Protein AF-A0A8X6X7U8-F1 (afdb_monomer_lite)

Structure (mmCIF, N/CA/C/O backbone):
data_AF-A0A8X6X7U8-F1
#
_entry.id   AF-A0A8X6X7U8-F1
#
loop_
_atom_site.group_PDB
_atom_site.id
_atom_site.type_symbol
_atom_site.label_atom_id
_atom_site.label_alt_id
_atom_site.label_comp_id
_atom_site.label_asym_id
_atom_site.label_entity_id
_atom_site.label_seq_id
_atom_site.pdbx_PDB_ins_code
_atom_site.Cartn_x
_atom_site.Cartn_y
_atom_site.Cartn_z
_atom_site.occupancy
_atom_site.B_iso_or_equiv
_atom_site.auth_seq_id
_atom_site.auth_comp_id
_atom_site.auth_asym_id
_atom_site.auth_atom_id
_atom_site.pdbx_PDB_model_num
ATOM 1 N N . CYS A 1 1 ? 15.708 -11.232 -14.882 1.00 85.19 1 CYS A N 1
ATOM 2 C CA . CYS A 1 1 ? 15.510 -10.189 -15.919 1.00 85.19 1 CYS A CA 1
ATOM 3 C C . CYS A 1 1 ? 14.759 -10.652 -17.179 1.00 85.19 1 CYS A C 1
ATOM 5 O O . CYS A 1 1 ? 14.717 -9.901 -18.141 1.00 85.19 1 CYS A O 1
ATOM 7 N N . GLN A 1 2 ? 14.124 -11.834 -17.216 1.00 93.06 2 GLN A N 1
ATOM 8 C CA . GLN A 1 2 ? 13.427 -12.295 -18.431 1.00 93.06 2 GLN A CA 1
ATOM 9 C C . GLN A 1 2 ? 12.280 -11.362 -18.854 1.00 93.06 2 GLN A C 1
ATOM 11 O O . GLN A 1 2 ? 12.130 -11.078 -20.037 1.00 93.06 2 GLN A O 1
ATOM 16 N N . GLN A 1 3 ? 11.504 -10.860 -17.891 1.00 89.62 3 GLN A N 1
ATOM 17 C CA . GLN A 1 3 ? 10.409 -9.919 -18.140 1.00 89.62 3 GLN A CA 1
ATOM 18 C C . GLN A 1 3 ? 10.920 -8.595 -18.721 1.00 89.62 3 GLN A C 1
ATOM 20 O O . GLN A 1 3 ? 10.445 -8.168 -19.766 1.00 89.62 3 GLN A O 1
ATOM 25 N N . VAL A 1 4 ? 11.960 -8.014 -18.117 1.00 91.81 4 VAL A N 1
ATOM 26 C CA . VAL A 1 4 ? 12.642 -6.813 -18.632 1.00 91.81 4 VAL A CA 1
ATOM 27 C C . VAL A 1 4 ? 13.101 -7.016 -20.077 1.00 91.81 4 VAL A C 1
ATOM 29 O O . VAL A 1 4 ? 12.761 -6.224 -20.947 1.00 91.81 4 VAL A O 1
ATOM 32 N N . ASN A 1 5 ? 13.785 -8.128 -20.363 1.00 93.25 5 ASN A N 1
ATOM 33 C CA . ASN A 1 5 ? 14.255 -8.447 -21.717 1.00 93.25 5 ASN A CA 1
ATOM 34 C C . ASN A 1 5 ? 13.112 -8.657 -22.723 1.00 93.25 5 ASN A C 1
ATOM 36 O O . ASN A 1 5 ? 13.333 -8.566 -23.926 1.00 93.25 5 ASN A O 1
ATOM 40 N N . SER A 1 6 ? 11.906 -8.957 -22.238 1.00 93.75 6 SER A N 1
ATOM 41 C CA . SER A 1 6 ? 10.703 -9.122 -23.058 1.00 93.75 6 SER A CA 1
ATOM 42 C C . SER A 1 6 ? 9.961 -7.797 -23.293 1.00 93.75 6 SER A C 1
ATOM 44 O O . SER A 1 6 ? 8.938 -7.802 -23.971 1.00 93.75 6 SER A O 1
ATOM 46 N N . GLY A 1 7 ? 10.456 -6.674 -22.752 1.00 92.50 7 GLY A N 1
ATOM 47 C CA . GLY A 1 7 ? 9.901 -5.335 -22.974 1.00 92.50 7 GLY A CA 1
ATOM 48 C C . GLY A 1 7 ? 8.628 -5.037 -22.180 1.00 92.50 7 GLY A C 1
ATOM 49 O O . GLY A 1 7 ? 7.679 -4.481 -22.730 1.00 92.50 7 GLY A O 1
ATOM 50 N N . VAL A 1 8 ? 8.575 -5.423 -20.901 1.00 94.56 8 VAL A N 1
ATOM 51 C CA . VAL A 1 8 ? 7.433 -5.088 -20.030 1.00 94.56 8 VAL A CA 1
ATOM 52 C C . VAL A 1 8 ? 7.291 -3.580 -19.815 1.00 94.56 8 VAL A C 1
ATOM 54 O O . VAL A 1 8 ? 8.279 -2.867 -19.678 1.00 94.56 8 VAL A O 1
ATOM 57 N N . SER A 1 9 ? 6.046 -3.108 -19.737 1.00 95.19 9 SER A N 1
ATOM 58 C CA . SER A 1 9 ? 5.733 -1.699 -19.450 1.00 95.19 9 SER A CA 1
ATOM 59 C C . SER A 1 9 ? 5.585 -1.391 -17.959 1.00 95.19 9 SER A C 1
ATOM 61 O O . SER A 1 9 ? 5.559 -0.224 -17.592 1.00 95.19 9 SER A O 1
ATOM 63 N N . ALA A 1 10 ? 5.432 -2.417 -17.117 1.00 95.75 10 ALA A N 1
ATOM 64 C CA . ALA A 1 10 ? 5.330 -2.299 -15.665 1.00 95.75 10 ALA A CA 1
ATOM 65 C C . ALA A 1 10 ? 5.59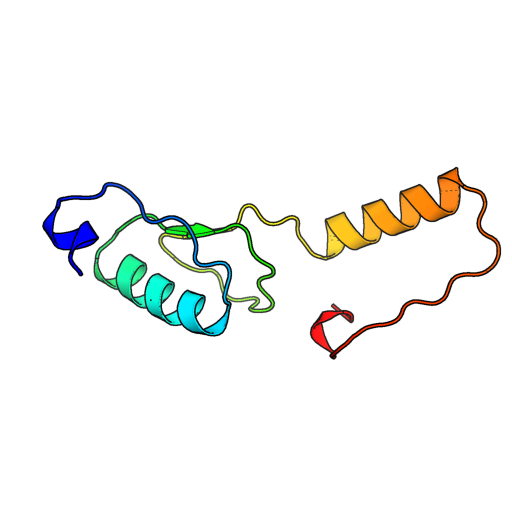3 -3.656 -14.994 1.00 95.75 10 ALA A C 1
ATOM 67 O O . ALA A 1 10 ? 5.444 -4.709 -15.625 1.00 95.75 10 ALA A O 1
ATOM 68 N N . ILE A 1 11 ? 5.931 -3.630 -13.706 1.00 95.38 11 ILE A N 1
ATOM 69 C CA . ILE A 1 11 ? 6.117 -4.808 -12.851 1.00 95.38 11 ILE A CA 1
ATOM 70 C C . ILE A 1 11 ? 5.123 -4.748 -11.685 1.00 95.38 11 ILE A C 1
ATOM 72 O O . ILE A 1 11 ? 4.922 -3.695 -11.090 1.00 95.38 11 ILE A O 1
ATOM 76 N N . PHE A 1 12 ? 4.492 -5.882 -11.363 1.00 94.50 12 PHE A N 1
ATOM 77 C CA . PHE A 1 12 ? 3.498 -5.995 -10.290 1.00 94.50 12 PHE A CA 1
ATOM 78 C C . PHE A 1 12 ? 4.003 -6.878 -9.149 1.00 94.50 12 PHE A C 1
ATOM 80 O O . PHE A 1 12 ? 4.436 -8.011 -9.379 1.00 94.50 12 PHE A O 1
ATOM 87 N N . GLY A 1 13 ? 3.847 -6.400 -7.914 1.00 90.75 13 GLY A N 1
ATOM 88 C CA . GLY A 1 13 ? 4.369 -7.072 -6.725 1.00 90.75 13 GLY A CA 1
ATOM 89 C C . GLY A 1 13 ? 5.905 -7.095 -6.701 1.00 90.75 13 GLY A C 1
ATOM 90 O O . GLY A 1 13 ? 6.534 -6.458 -7.532 1.00 90.75 13 GLY A O 1
ATOM 91 N N . PRO A 1 14 ? 6.539 -7.870 -5.805 1.00 90.88 14 PRO A N 1
ATOM 92 C CA . PRO A 1 14 ? 5.987 -9.013 -5.087 1.00 90.88 14 PRO A CA 1
ATOM 93 C C . PRO A 1 14 ? 5.314 -8.641 -3.761 1.00 90.88 14 PRO A C 1
ATOM 95 O O . PRO A 1 14 ? 5.501 -7.563 -3.203 1.00 90.88 14 PRO A O 1
ATOM 98 N N . GLN A 1 15 ? 4.549 -9.595 -3.228 1.00 84.06 15 GLN A N 1
ATOM 99 C CA . GLN A 1 15 ? 3.937 -9.495 -1.897 1.00 84.06 15 GLN A CA 1
ATOM 100 C C . GLN A 1 15 ? 4.966 -9.629 -0.765 1.00 84.06 15 GLN A C 1
ATOM 102 O O . GLN A 1 15 ? 4.765 -9.089 0.315 1.00 84.06 15 GLN A O 1
ATOM 107 N N . ASN A 1 16 ? 6.076 -10.333 -1.010 1.00 85.81 16 ASN A N 1
ATOM 108 C CA . ASN A 1 16 ? 7.136 -10.511 -0.022 1.00 85.81 16 ASN A CA 1
ATOM 109 C C . ASN A 1 16 ? 7.947 -9.204 0.134 1.00 85.81 16 ASN A C 1
ATOM 111 O O . ASN A 1 16 ? 8.567 -8.791 -0.849 1.00 85.81 16 ASN A O 1
ATOM 115 N N . PRO A 1 17 ? 8.005 -8.590 1.334 1.00 79.19 17 PRO A N 1
ATOM 116 C CA . PRO A 1 17 ? 8.707 -7.323 1.547 1.00 79.19 17 PRO A CA 1
ATOM 117 C C . PRO A 1 17 ? 10.207 -7.379 1.236 1.00 79.19 17 PRO A C 1
ATOM 119 O O . PRO A 1 17 ? 10.739 -6.458 0.625 1.00 79.19 17 PRO A O 1
ATOM 122 N N . LEU A 1 18 ? 10.874 -8.488 1.580 1.00 81.56 18 LEU A N 1
ATOM 123 C CA . LEU A 1 18 ? 12.316 -8.663 1.365 1.00 81.56 18 LEU A CA 1
ATOM 124 C C . LEU A 1 18 ? 12.676 -8.718 -0.120 1.00 81.56 18 LEU A C 1
ATOM 126 O O . LEU A 1 18 ? 13.711 -8.212 -0.536 1.00 81.56 18 LEU A O 1
ATOM 130 N N . LEU A 1 19 ? 11.826 -9.352 -0.927 1.00 86.94 19 LEU A N 1
ATOM 131 C CA . LEU A 1 19 ? 12.005 -9.368 -2.381 1.00 86.94 19 LEU A CA 1
ATOM 132 C C . LEU A 1 19 ? 11.569 -8.043 -3.006 1.00 86.94 19 LEU A C 1
ATOM 134 O O . LEU A 1 19 ? 12.089 -7.643 -4.043 1.00 86.94 19 LEU A O 1
ATOM 138 N N . GLY A 1 20 ? 10.621 -7.377 -2.360 1.00 88.06 20 GLY A N 1
ATOM 139 C CA . GLY A 1 20 ? 10.077 -6.094 -2.745 1.00 88.06 20 GLY A CA 1
ATOM 140 C C . GLY A 1 20 ? 11.114 -5.006 -2.936 1.00 88.06 20 GLY A C 1
ATOM 141 O O . GLY A 1 20 ? 11.141 -4.378 -3.989 1.00 88.06 20 GLY A O 1
ATOM 142 N N . SER A 1 21 ? 12.000 -4.834 -1.956 1.00 87.81 21 SER A N 1
ATOM 143 C CA . SER A 1 21 ? 13.084 -3.850 -2.033 1.00 87.81 21 SER A CA 1
ATOM 144 C C . SER A 1 21 ? 14.036 -4.128 -3.199 1.00 87.81 21 SER A C 1
ATOM 146 O O . SER A 1 21 ? 14.450 -3.208 -3.897 1.00 87.81 21 SER A O 1
ATOM 148 N N . HIS A 1 22 ? 14.325 -5.400 -3.483 1.00 91.06 22 HIS A N 1
ATOM 149 C CA . HIS A 1 22 ? 15.178 -5.767 -4.612 1.00 91.06 22 HIS A CA 1
ATOM 150 C C . HIS A 1 22 ? 14.528 -5.454 -5.967 1.00 91.06 22 HIS A C 1
ATOM 152 O O . HIS A 1 22 ? 15.198 -4.965 -6.877 1.00 91.06 22 HIS A O 1
ATOM 158 N N . ILE A 1 23 ? 13.226 -5.725 -6.107 1.00 92.50 23 ILE A N 1
ATOM 159 C CA . ILE A 1 23 ? 12.473 -5.384 -7.321 1.00 92.50 23 ILE A CA 1
ATOM 160 C C . ILE A 1 23 ? 12.346 -3.868 -7.471 1.00 92.50 23 ILE A C 1
ATOM 162 O O . ILE A 1 23 ? 12.556 -3.367 -8.572 1.00 92.50 23 ILE A O 1
ATOM 166 N N . GLN A 1 24 ? 12.109 -3.147 -6.374 1.00 92.19 24 GLN A N 1
ATOM 167 C CA . GLN A 1 24 ? 12.073 -1.689 -6.356 1.00 92.19 24 GLN A CA 1
ATOM 168 C C . GLN A 1 24 ? 13.367 -1.087 -6.915 1.00 92.19 24 GLN A C 1
ATOM 170 O O . GLN A 1 24 ? 13.315 -0.334 -7.879 1.00 92.19 24 GLN A O 1
ATOM 175 N N . SER A 1 25 ? 14.532 -1.497 -6.402 1.00 92.12 25 SER A N 1
ATOM 176 C CA . SER A 1 25 ? 15.819 -0.978 -6.889 1.00 92.12 25 SER A CA 1
ATOM 177 C C . SER A 1 25 ? 16.065 -1.259 -8.376 1.00 92.12 25 SER A C 1
ATOM 179 O O . SER A 1 25 ? 16.741 -0.487 -9.052 1.00 92.12 25 SER A O 1
ATOM 181 N N . LEU A 1 26 ? 15.546 -2.373 -8.898 1.00 93.69 26 LEU A N 1
ATOM 182 C CA . LEU A 1 26 ? 15.651 -2.704 -10.318 1.00 93.69 26 LEU A CA 1
ATOM 183 C C . LEU A 1 26 ? 14.718 -1.839 -11.175 1.00 93.69 26 LEU A C 1
ATOM 185 O O . LEU A 1 26 ? 15.121 -1.411 -12.253 1.00 93.69 26 LEU A O 1
ATOM 189 N N . CYS A 1 27 ? 13.495 -1.595 -10.707 1.00 94.56 27 CYS A N 1
ATOM 190 C CA . CYS A 1 27 ? 12.531 -0.705 -11.348 1.00 94.56 27 CYS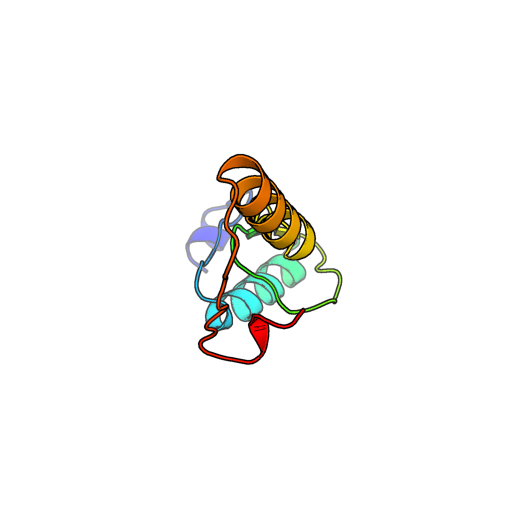 A CA 1
ATOM 191 C C . CYS A 1 27 ? 13.045 0.738 -11.400 1.00 94.56 27 CYS A C 1
ATOM 193 O O . CYS A 1 27 ? 12.996 1.342 -12.469 1.00 94.56 27 CYS A O 1
ATOM 195 N N . ASP A 1 28 ? 13.634 1.224 -10.304 1.00 94.56 28 ASP A N 1
ATOM 196 C CA . ASP A 1 28 ? 14.288 2.536 -10.232 1.00 94.56 28 ASP A CA 1
ATOM 197 C C . ASP A 1 28 ? 15.443 2.651 -11.231 1.00 94.56 28 ASP A C 1
ATOM 199 O O . ASP A 1 28 ? 15.538 3.617 -11.977 1.00 94.56 28 ASP A O 1
ATOM 203 N N . ALA A 1 29 ? 16.316 1.641 -11.299 1.00 94.81 29 ALA A N 1
ATOM 204 C CA . ALA A 1 29 ? 17.478 1.668 -12.189 1.00 94.81 29 ALA A CA 1
ATOM 205 C C . ALA A 1 29 ? 17.131 1.571 -13.687 1.00 94.81 29 ALA A C 1
ATOM 207 O O . ALA A 1 29 ? 17.983 1.855 -14.530 1.00 94.81 29 ALA A O 1
ATOM 208 N N . LEU A 1 30 ? 15.930 1.097 -14.023 1.00 95.31 30 LEU A N 1
ATOM 209 C CA . LEU A 1 30 ? 15.498 0.840 -15.398 1.00 95.31 30 LEU A CA 1
ATOM 210 C C . LEU A 1 30 ? 14.346 1.748 -15.845 1.00 95.31 30 LEU A C 1
ATOM 212 O O . LEU A 1 30 ? 13.841 1.554 -16.951 1.00 95.31 30 LEU A O 1
ATOM 216 N N . ASP A 1 31 ? 13.924 2.692 -15.001 1.00 95.25 31 ASP A N 1
ATOM 217 C CA . ASP A 1 31 ? 12.754 3.548 -15.211 1.00 95.25 31 ASP A CA 1
ATOM 218 C C . ASP A 1 31 ? 11.474 2.744 -15.535 1.00 95.25 31 ASP A C 1
ATOM 220 O O . ASP A 1 31 ? 10.638 3.146 -16.352 1.00 95.25 31 ASP A O 1
ATOM 224 N N . ILE A 1 32 ? 11.316 1.566 -14.916 1.00 96.19 32 ILE A N 1
ATOM 225 C CA . ILE A 1 32 ? 10.155 0.689 -15.118 1.00 96.19 32 ILE A CA 1
ATOM 226 C C . ILE A 1 32 ? 9.149 0.930 -13.989 1.00 96.19 32 ILE A C 1
ATOM 228 O O . ILE A 1 32 ? 9.485 0.697 -12.832 1.00 96.19 32 ILE A O 1
ATOM 232 N N . PRO A 1 33 ? 7.893 1.305 -14.290 1.00 96.81 33 PRO A N 1
ATOM 233 C CA . PRO A 1 33 ? 6.858 1.453 -13.273 1.00 96.81 33 PRO A CA 1
ATOM 234 C C . PRO A 1 33 ? 6.638 0.176 -12.449 1.00 96.81 33 PRO A C 1
ATOM 236 O O . PRO A 1 33 ? 6.396 -0.904 -12.996 1.00 96.81 33 PRO A O 1
ATOM 239 N N . HIS A 1 34 ? 6.648 0.318 -11.130 1.00 95.50 34 HIS A N 1
ATOM 240 C CA . HIS A 1 34 ? 6.408 -0.724 -10.145 1.00 95.50 34 HIS A CA 1
ATOM 241 C C . HIS A 1 34 ? 5.056 -0.498 -9.456 1.00 95.50 34 HIS A C 1
ATOM 243 O O . HIS A 1 34 ? 4.750 0.596 -8.987 1.00 95.50 34 HIS A O 1
ATOM 249 N N . ILE A 1 35 ? 4.206 -1.523 -9.428 1.00 95.12 35 ILE A N 1
ATOM 250 C CA . ILE A 1 35 ? 2.877 -1.460 -8.814 1.00 95.12 35 ILE A CA 1
ATOM 251 C C . ILE A 1 35 ? 2.807 -2.485 -7.691 1.00 95.12 35 ILE A C 1
ATOM 253 O O . ILE A 1 35 ? 2.873 -3.697 -7.914 1.00 95.12 35 ILE A O 1
ATOM 257 N N . GLU A 1 36 ? 2.620 -1.993 -6.476 1.00 92.75 36 GLU A N 1
ATOM 258 C CA . GLU A 1 36 ? 2.663 -2.785 -5.256 1.00 92.75 36 GLU A CA 1
ATOM 259 C C . GLU A 1 36 ? 1.289 -2.830 -4.585 1.00 92.75 36 GLU A C 1
ATOM 261 O O . GLU A 1 36 ? 0.440 -1.959 -4.765 1.00 92.75 36 GLU A O 1
ATOM 266 N N . ALA A 1 37 ? 1.049 -3.888 -3.818 1.00 91.88 37 ALA A N 1
ATOM 267 C CA . ALA A 1 37 ? -0.161 -4.050 -3.021 1.00 91.88 37 ALA A CA 1
ATOM 268 C C . ALA A 1 37 ? 0.181 -4.824 -1.747 1.00 91.88 37 ALA A C 1
ATOM 270 O O . ALA A 1 37 ? -0.401 -5.876 -1.480 1.00 91.88 37 ALA A O 1
ATOM 271 N N . ARG A 1 38 ? 1.184 -4.340 -1.008 1.00 87.75 38 ARG A N 1
ATOM 272 C CA . ARG A 1 38 ? 1.649 -4.937 0.249 1.00 87.75 38 ARG A CA 1
ATOM 273 C C . ARG A 1 38 ? 1.802 -3.887 1.343 1.00 87.75 38 ARG A C 1
ATOM 275 O O . ARG A 1 38 ? 1.972 -2.709 1.039 1.00 87.75 38 ARG A O 1
ATOM 282 N N . LEU A 1 39 ? 1.802 -4.328 2.598 1.00 84.44 39 LEU A N 1
ATOM 283 C CA . LEU A 1 39 ? 2.190 -3.465 3.708 1.00 84.44 39 LEU A CA 1
ATOM 284 C C . LEU A 1 39 ? 3.626 -2.979 3.477 1.00 84.44 39 LEU A C 1
ATOM 286 O O . LEU A 1 39 ? 4.532 -3.787 3.266 1.00 84.44 39 LEU A O 1
ATOM 290 N N . ASP A 1 40 ? 3.800 -1.664 3.493 1.00 77.88 40 ASP A N 1
ATOM 291 C CA . ASP A 1 40 ? 5.096 -1.013 3.381 1.00 77.88 40 ASP A CA 1
ATOM 292 C C . ASP A 1 40 ? 5.306 -0.167 4.631 1.00 77.88 40 ASP A C 1
ATOM 294 O O . ASP A 1 40 ? 4.522 0.741 4.914 1.00 77.88 40 ASP A O 1
ATOM 298 N N . VAL A 1 41 ? 6.299 -0.557 5.426 1.00 71.62 41 VAL A N 1
ATOM 299 C CA . VAL A 1 41 ? 6.620 0.067 6.721 1.00 71.62 41 VAL A CA 1
ATOM 300 C C . VAL A 1 41 ? 7.663 1.176 6.531 1.00 71.62 41 VAL A C 1
ATOM 302 O O . VAL A 1 41 ? 7.912 1.971 7.433 1.00 71.62 41 VAL A O 1
ATOM 305 N N . GLU A 1 42 ? 8.276 1.245 5.349 1.00 73.81 42 GLU A N 1
ATOM 306 C CA . GLU A 1 42 ? 9.250 2.271 5.006 1.00 73.81 42 GLU A CA 1
ATOM 307 C C . GLU A 1 42 ? 8.532 3.594 4.714 1.00 73.81 42 GLU A C 1
ATOM 309 O O . GLU A 1 42 ? 7.628 3.674 3.886 1.00 73.81 42 GLU A O 1
ATOM 314 N N . SER A 1 43 ? 8.954 4.658 5.397 1.00 68.56 43 SER A N 1
ATOM 315 C CA . SER A 1 43 ? 8.420 6.015 5.205 1.00 68.56 43 SER A CA 1
ATOM 316 C C . SER A 1 43 ? 9.026 6.738 3.996 1.00 68.56 43 SER A C 1
ATOM 318 O O . SER A 1 43 ? 8.698 7.900 3.747 1.00 68.56 43 SER A O 1
ATOM 320 N N . GLU A 1 44 ? 9.966 6.102 3.296 1.00 80.50 44 GLU A N 1
ATOM 321 C CA . GLU A 1 44 ? 10.688 6.704 2.180 1.00 80.50 44 GLU A CA 1
ATOM 322 C C . GLU A 1 44 ? 9.832 6.711 0.913 1.00 80.50 44 GLU A C 1
ATOM 324 O O . GLU A 1 44 ? 9.150 5.742 0.577 1.00 80.50 44 GLU A O 1
ATOM 329 N N . VAL A 1 45 ? 9.870 7.833 0.193 1.00 82.25 45 VAL A N 1
ATOM 330 C CA . VAL A 1 45 ? 9.206 7.946 -1.104 1.00 82.25 45 VAL A CA 1
ATOM 331 C C . VAL A 1 45 ? 9.997 7.121 -2.113 1.00 82.25 45 VAL A C 1
ATOM 333 O O . VAL A 1 45 ? 11.165 7.405 -2.363 1.00 82.25 45 VAL A O 1
ATOM 336 N N . LYS A 1 46 ? 9.342 6.119 -2.697 1.00 88.38 46 LYS A N 1
ATOM 337 C CA . LYS A 1 46 ? 9.907 5.270 -3.747 1.00 88.38 46 LYS A CA 1
ATOM 338 C C . LYS A 1 46 ? 9.637 5.906 -5.104 1.00 88.38 46 LYS A C 1
ATOM 340 O O . LYS A 1 46 ? 8.480 6.122 -5.469 1.00 88.38 46 LYS A O 1
ATOM 345 N N . GLU A 1 47 ? 10.698 6.237 -5.835 1.00 91.25 47 GLU A N 1
ATOM 346 C CA . GLU A 1 47 ? 10.572 6.644 -7.234 1.00 91.25 47 GLU A CA 1
ATOM 347 C C . GLU A 1 47 ? 10.058 5.461 -8.069 1.00 91.25 47 GLU A C 1
ATOM 349 O O . GLU A 1 47 ? 10.049 4.320 -7.614 1.00 91.25 47 GLU A O 1
ATOM 354 N N . PHE A 1 48 ? 9.476 5.739 -9.237 1.00 94.25 48 PHE A N 1
ATOM 355 C CA . PHE A 1 48 ? 8.919 4.718 -10.138 1.00 94.25 48 PHE A CA 1
ATOM 356 C C . PHE A 1 48 ? 7.986 3.671 -9.498 1.00 94.25 48 PHE A C 1
ATOM 358 O O . PHE A 1 48 ? 7.718 2.649 -10.123 1.00 94.25 48 PHE A O 1
ATOM 365 N N . SER A 1 49 ? 7.425 3.924 -8.312 1.00 94.00 49 SER A N 1
ATOM 366 C CA . SER A 1 49 ? 6.566 2.978 -7.604 1.00 94.00 49 SER A CA 1
ATOM 367 C C . SER A 1 49 ? 5.285 3.611 -7.093 1.00 94.00 49 SER A C 1
ATOM 369 O O . SER A 1 49 ? 5.250 4.758 -6.645 1.00 94.00 49 SER A O 1
ATOM 371 N N . ILE A 1 50 ? 4.210 2.832 -7.144 1.00 93.25 50 ILE A N 1
ATOM 372 C CA . ILE A 1 50 ? 2.954 3.140 -6.477 1.00 93.25 50 ILE A CA 1
ATOM 373 C C . ILE A 1 50 ? 2.487 1.930 -5.675 1.00 93.25 50 ILE A C 1
ATOM 375 O O . ILE A 1 50 ? 2.273 0.843 -6.215 1.00 93.25 50 ILE A O 1
ATOM 379 N N . ASN A 1 51 ? 2.264 2.139 -4.378 1.00 91.75 51 ASN A N 1
ATOM 380 C CA . ASN A 1 51 ? 1.677 1.131 -3.509 1.00 91.75 51 ASN A CA 1
ATOM 381 C C . ASN A 1 51 ? 0.176 1.383 -3.331 1.00 91.75 51 ASN A C 1
ATOM 383 O O . ASN A 1 51 ? -0.250 2.413 -2.812 1.00 91.75 51 ASN A O 1
ATOM 387 N N . LEU A 1 52 ? -0.629 0.424 -3.776 1.00 93.38 52 LEU A N 1
ATOM 388 C CA . LEU A 1 52 ? -2.088 0.434 -3.688 1.00 93.38 52 LEU A CA 1
ATOM 389 C C . LEU A 1 52 ? -2.601 -0.192 -2.387 1.00 93.38 52 LEU A C 1
ATOM 391 O O . LEU A 1 52 ? -3.813 -0.251 -2.165 1.00 93.38 52 LEU A O 1
ATOM 395 N N . TYR A 1 53 ? -1.704 -0.683 -1.532 1.00 91.44 53 TYR A N 1
ATOM 396 C CA . TYR A 1 53 ? -2.082 -1.160 -0.214 1.00 91.44 53 TYR A CA 1
ATOM 397 C C . TYR A 1 53 ? -2.629 0.003 0.628 1.00 91.44 53 TYR A C 1
ATOM 399 O O . TYR A 1 53 ? -2.012 1.071 0.670 1.00 91.44 53 TYR A O 1
ATOM 407 N N . PRO A 1 54 ? -3.781 -0.162 1.304 1.00 91.38 54 PRO A N 1
ATOM 408 C CA . PRO A 1 54 ? -4.332 0.894 2.140 1.00 91.38 54 PRO A CA 1
ATOM 409 C C . PRO A 1 54 ? -3.334 1.320 3.215 1.00 91.38 54 PRO A C 1
ATOM 411 O O . PRO A 1 54 ? -2.714 0.476 3.860 1.00 91.38 54 PRO A O 1
ATOM 414 N N . SER A 1 55 ? -3.216 2.625 3.457 1.00 87.50 55 SER A N 1
ATOM 415 C CA . SER A 1 55 ? -2.329 3.106 4.515 1.00 87.50 55 SER A CA 1
ATOM 416 C C . SER A 1 55 ? -2.723 2.515 5.879 1.00 87.50 55 SER A C 1
ATOM 418 O O . SER A 1 55 ? -3.922 2.327 6.139 1.00 87.50 55 SER A O 1
ATOM 420 N N . PRO A 1 56 ? -1.760 2.276 6.790 1.00 85.38 56 PRO A N 1
ATOM 421 C CA . PRO A 1 56 ? -2.052 1.780 8.138 1.00 85.38 56 PRO A CA 1
ATOM 422 C C . PRO A 1 56 ? -3.119 2.614 8.862 1.00 85.38 56 PRO A C 1
ATOM 424 O O . PRO A 1 56 ? -4.023 2.077 9.501 1.00 85.38 56 PRO A O 1
ATOM 427 N N . TRP A 1 57 ? -3.107 3.935 8.652 1.00 88.12 57 TRP A N 1
ATOM 428 C CA . TRP A 1 57 ? -4.124 4.846 9.176 1.00 88.12 57 TRP A CA 1
ATOM 429 C C . TRP A 1 57 ? -5.545 4.539 8.670 1.00 88.12 57 TRP A C 1
ATOM 431 O O . TRP A 1 57 ? -6.498 4.547 9.457 1.00 88.12 57 TRP A O 1
ATOM 441 N N . LEU A 1 58 ? -5.715 4.254 7.371 1.00 92.38 58 LEU A N 1
ATOM 442 C CA . LEU A 1 58 ? -7.016 3.884 6.800 1.00 92.38 58 LEU A CA 1
ATOM 443 C C . LEU A 1 58 ? -7.512 2.549 7.363 1.00 92.38 58 LEU A C 1
ATOM 445 O O . LEU A 1 58 ? -8.697 2.429 7.679 1.00 92.38 58 LEU A O 1
ATOM 449 N N . LEU A 1 59 ? -6.614 1.577 7.542 1.00 91.50 59 LEU A N 1
ATOM 450 C CA . LEU A 1 59 ? -6.942 0.286 8.153 1.00 91.50 59 LEU A CA 1
ATOM 451 C C . LEU A 1 59 ? -7.364 0.450 9.618 1.00 91.50 59 LEU A C 1
ATOM 453 O O . LEU A 1 59 ? -8.429 -0.032 10.006 1.00 91.50 59 LEU A O 1
ATOM 457 N N . GLY A 1 60 ? -6.602 1.203 10.415 1.00 90.56 60 GLY A N 1
ATOM 458 C CA . GLY A 1 60 ? -6.943 1.495 11.810 1.00 90.56 60 GLY A CA 1
ATOM 459 C C . GLY A 1 60 ? -8.282 2.225 11.944 1.00 90.56 60 GLY A C 1
ATOM 460 O O . GLY A 1 60 ? -9.102 1.897 12.808 1.00 90.56 60 GLY A O 1
ATOM 461 N N . LYS A 1 61 ? -8.563 3.170 11.038 1.00 95.69 61 LYS A N 1
ATOM 462 C CA . LYS A 1 61 ? -9.873 3.825 10.941 1.00 95.69 61 LYS A CA 1
ATOM 463 C C . LYS A 1 61 ? -10.986 2.821 10.636 1.00 95.69 61 LYS A C 1
ATOM 465 O O . LYS A 1 61 ? -11.998 2.849 11.331 1.00 95.69 61 LYS A O 1
ATOM 470 N N . ALA A 1 62 ? -10.802 1.940 9.656 1.00 96.50 62 ALA A N 1
ATOM 471 C CA . ALA A 1 62 ? -11.799 0.937 9.292 1.00 96.50 62 ALA A CA 1
ATOM 472 C C . ALA A 1 62 ? -12.100 -0.025 10.454 1.00 96.50 62 ALA A C 1
ATOM 474 O O . ALA A 1 62 ? -13.267 -0.272 10.756 1.00 96.50 62 ALA A O 1
ATOM 475 N N . ILE A 1 63 ? -11.067 -0.498 11.163 1.00 94.19 63 ILE A N 1
ATOM 476 C CA . ILE A 1 63 ? -11.225 -1.356 12.348 1.00 94.19 63 ILE A CA 1
ATOM 477 C C . ILE A 1 63 ? -12.013 -0.619 13.435 1.00 94.19 63 ILE A C 1
ATOM 479 O O . ILE A 1 63 ? -12.977 -1.159 13.972 1.00 94.19 63 ILE A O 1
ATOM 483 N N . ARG A 1 64 ? -11.658 0.634 13.737 1.00 94.56 64 ARG A N 1
ATOM 484 C CA . ARG A 1 64 ? -12.378 1.454 14.724 1.00 94.56 64 ARG A CA 1
ATOM 485 C C . ARG A 1 64 ? -13.834 1.700 14.330 1.00 94.56 64 ARG A C 1
ATOM 487 O O . ARG A 1 64 ? -14.716 1.709 15.185 1.00 94.56 64 ARG A O 1
ATOM 494 N N . ASP A 1 65 ? -14.094 1.966 13.059 1.00 97.62 65 ASP A N 1
ATOM 495 C CA . ASP A 1 65 ? -15.448 2.234 12.588 1.00 97.62 65 ASP A CA 1
ATOM 496 C C . ASP A 1 65 ? -16.302 0.948 12.679 1.00 97.62 65 ASP A C 1
ATOM 498 O O . ASP A 1 65 ? -17.457 1.010 13.107 1.00 97.62 65 ASP A O 1
ATOM 502 N N . LEU A 1 66 ? -15.705 -0.227 12.433 1.00 97.31 66 LEU A N 1
ATOM 503 C CA . LEU A 1 66 ? -16.328 -1.534 12.667 1.00 97.31 66 LEU A CA 1
ATOM 504 C C . LEU A 1 66 ? -16.624 -1.792 14.154 1.00 97.31 66 LEU A C 1
ATOM 506 O O . LEU A 1 66 ? -17.733 -2.209 14.490 1.00 97.31 66 LEU A O 1
ATOM 510 N N . THR A 1 67 ? -15.672 -1.523 15.057 1.00 96.88 67 THR A N 1
ATOM 511 C CA . THR A 1 67 ? -15.877 -1.758 16.500 1.00 96.88 67 THR A CA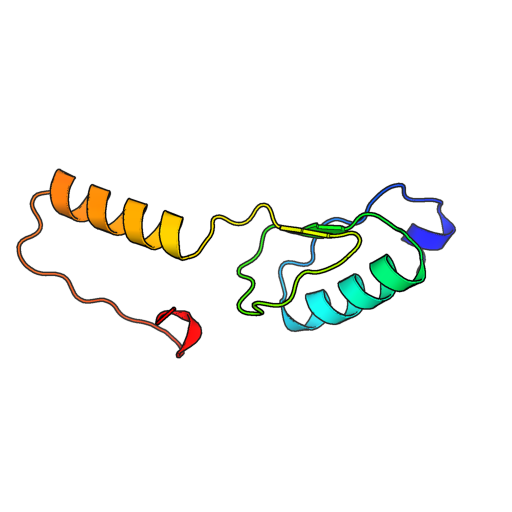 1
ATOM 512 C C . THR A 1 67 ? -17.010 -0.901 17.062 1.00 96.88 67 THR A C 1
ATOM 514 O O . THR A 1 67 ? -17.804 -1.377 17.876 1.00 96.88 67 THR A O 1
ATOM 517 N N . LYS A 1 68 ? -17.133 0.344 16.579 1.00 97.06 68 LYS A N 1
ATOM 518 C CA . LYS A 1 68 ? -18.250 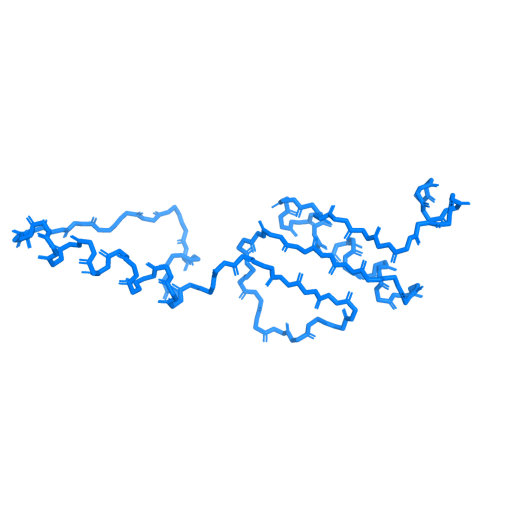1.241 16.899 1.00 97.06 68 LYS A CA 1
ATOM 519 C C . LYS A 1 68 ? -19.572 0.726 16.343 1.00 97.06 68 LYS A C 1
ATOM 521 O O . LYS A 1 68 ? -20.547 0.674 17.082 1.00 97.06 68 LYS A O 1
ATOM 526 N N . TYR A 1 69 ? -19.605 0.336 15.067 1.00 98.19 69 TYR A N 1
ATOM 527 C CA . TYR A 1 69 ? -20.818 -0.175 14.421 1.00 98.19 69 TYR A CA 1
ATOM 528 C C . TYR A 1 69 ? -21.389 -1.403 15.146 1.00 98.19 69 TYR A C 1
ATOM 530 O O . TYR A 1 69 ? -22.601 -1.524 15.309 1.00 98.19 69 TYR A O 1
ATOM 538 N N . LEU A 1 70 ? -20.515 -2.284 15.638 1.00 97.94 70 LEU A N 1
ATOM 539 C CA . LEU A 1 70 ? -20.895 -3.504 16.349 1.00 97.94 70 LEU A CA 1
ATOM 540 C C . LEU A 1 70 ? -21.101 -3.317 17.865 1.00 97.94 70 LEU A C 1
ATOM 542 O O . LEU A 1 70 ? -21.388 -4.295 18.554 1.00 97.94 70 LEU A O 1
ATOM 546 N N . ASN A 1 71 ? -20.965 -2.095 18.398 1.00 97.56 71 ASN A N 1
ATOM 547 C CA . ASN A 1 71 ? -21.065 -1.784 19.831 1.00 97.56 71 ASN A CA 1
ATOM 548 C C . ASN A 1 71 ? -20.164 -2.657 20.728 1.00 97.56 71 ASN A C 1
ATOM 550 O O . ASN A 1 71 ? -20.574 -3.116 21.799 1.00 97.56 71 ASN A O 1
ATOM 554 N N . TRP A 1 72 ? -18.921 -2.902 20.312 1.00 97.56 72 TRP A N 1
ATOM 555 C CA . TRP A 1 72 ? -17.976 -3.651 21.140 1.00 97.56 72 TRP A CA 1
ATOM 556 C C . TRP A 1 72 ? -17.582 -2.855 22.388 1.00 97.56 72 TRP A C 1
ATOM 558 O O . TRP A 1 72 ? -17.146 -1.710 22.3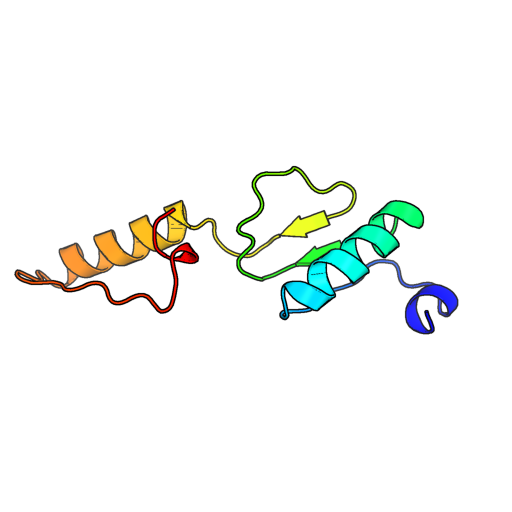02 1.00 97.56 72 TRP A O 1
ATOM 568 N N . THR A 1 73 ? -17.700 -3.479 23.561 1.00 95.12 73 THR A N 1
ATOM 569 C CA . THR A 1 73 ? -17.360 -2.861 24.858 1.00 95.12 73 THR A CA 1
ATOM 570 C C . THR A 1 73 ? -15.962 -3.221 25.350 1.00 95.12 73 THR A C 1
ATOM 572 O O . THR A 1 73 ? -15.416 -2.540 26.216 1.00 95.12 73 THR A O 1
ATOM 575 N N . LYS A 1 74 ? -15.374 -4.295 24.812 1.00 94.88 74 LYS A N 1
ATOM 576 C CA . LYS A 1 74 ? -14.020 -4.763 25.117 1.00 94.88 74 LYS A CA 1
ATOM 577 C C . LYS A 1 74 ? -13.361 -5.236 23.828 1.00 94.88 74 LYS A C 1
ATOM 579 O O . LYS A 1 74 ? -13.978 -5.975 23.067 1.00 94.88 74 LYS A O 1
ATOM 584 N N . VAL A 1 75 ? -12.121 -4.818 23.606 1.00 91.75 75 VAL A N 1
ATOM 585 C CA . VAL A 1 75 ? -11.314 -5.178 22.434 1.00 91.75 75 VAL A CA 1
ATOM 586 C C . VAL A 1 75 ? -9.893 -5.452 22.910 1.00 91.75 75 VAL A C 1
ATOM 588 O O . VAL A 1 75 ? -9.403 -4.763 23.802 1.00 91.75 75 VAL A O 1
ATOM 591 N N . ALA A 1 76 ? -9.244 -6.447 22.317 1.00 92.12 76 ALA A N 1
ATOM 592 C CA . ALA A 1 76 ? -7.813 -6.675 22.445 1.00 92.12 76 ALA A CA 1
ATOM 593 C C . ALA A 1 76 ? -7.206 -6.664 21.040 1.00 92.12 76 ALA A C 1
ATOM 595 O O . ALA A 1 76 ? -7.798 -7.214 20.112 1.00 92.12 76 ALA A O 1
ATOM 596 N N . ILE A 1 77 ? -6.052 -6.020 20.891 1.00 87.56 77 ILE A N 1
ATOM 597 C CA . ILE A 1 77 ? -5.275 -6.017 19.651 1.00 87.56 77 ILE A CA 1
ATOM 598 C C . ILE A 1 77 ? -4.072 -6.919 19.898 1.00 87.56 77 ILE A C 1
ATOM 600 O O . ILE A 1 77 ? -3.367 -6.744 20.890 1.00 87.56 77 ILE A O 1
ATOM 604 N N . ILE A 1 78 ? -3.878 -7.901 19.024 1.00 89.75 78 ILE A N 1
ATOM 605 C CA . ILE A 1 78 ? -2.751 -8.832 19.065 1.00 89.75 78 ILE A CA 1
ATOM 606 C C . ILE A 1 78 ? -1.968 -8.612 17.778 1.00 89.75 78 ILE A C 1
ATOM 608 O O . ILE A 1 78 ? -2.556 -8.633 16.697 1.00 89.75 78 ILE A O 1
ATOM 612 N N . TYR A 1 79 ? -0.668 -8.383 17.908 1.00 84.00 79 TYR A N 1
ATOM 613 C CA . TYR A 1 79 ? 0.255 -8.182 16.799 1.00 84.00 79 TYR A CA 1
ATOM 614 C C . TYR A 1 79 ? 1.376 -9.219 16.872 1.00 84.00 79 TYR A C 1
ATOM 616 O O . TYR A 1 79 ? 1.695 -9.724 17.949 1.00 84.00 79 TYR A O 1
ATOM 624 N N . GLU A 1 80 ? 1.925 -9.568 15.713 1.00 82.12 80 GLU A N 1
ATOM 625 C CA . GLU A 1 80 ? 3.045 -10.507 15.600 1.00 82.12 80 GLU A CA 1
ATOM 626 C C . GLU A 1 80 ? 4.385 -9.812 15.881 1.00 82.12 80 GLU A C 1
ATOM 628 O O . GLU A 1 80 ? 5.239 -10.374 16.563 1.00 82.12 80 GLU A O 1
ATOM 633 N N . ASP A 1 81 ? 4.533 -8.567 15.425 1.00 77.88 81 ASP A N 1
ATOM 634 C CA . ASP A 1 81 ? 5.711 -7.723 15.617 1.00 77.88 81 ASP A CA 1
ATOM 635 C C . ASP A 1 81 ? 5.325 -6.230 15.736 1.00 77.88 81 ASP A C 1
ATOM 637 O O . ASP A 1 81 ? 4.150 -5.853 15.665 1.00 77.88 81 ASP A O 1
ATOM 641 N N . ASP A 1 82 ? 6.324 -5.364 15.906 1.00 70.38 82 ASP 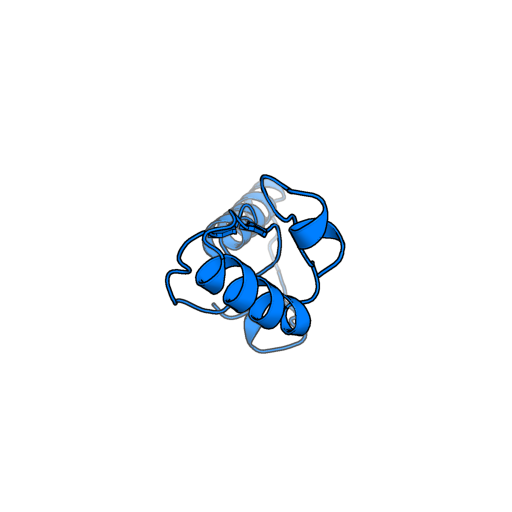A N 1
ATOM 642 C CA . ASP A 1 82 ? 6.125 -3.923 16.094 1.00 70.38 82 ASP A CA 1
ATOM 643 C C . ASP A 1 82 ? 5.521 -3.204 14.866 1.00 70.38 82 ASP A C 1
ATOM 645 O O . ASP A 1 82 ? 5.110 -2.047 14.987 1.00 70.38 82 ASP A O 1
ATOM 649 N N . SER A 1 83 ? 5.394 -3.861 13.699 1.00 63.09 83 SER A N 1
ATOM 650 C CA . SER A 1 83 ? 4.779 -3.266 12.497 1.00 63.09 83 SER A CA 1
ATOM 651 C C . SER A 1 83 ? 3.292 -2.940 12.678 1.00 63.09 83 SER A C 1
ATOM 653 O O . SER A 1 83 ? 2.735 -2.124 11.945 1.00 63.09 83 SER A O 1
ATOM 655 N N . GLY A 1 84 ? 2.641 -3.536 13.684 1.00 58.88 84 GLY A N 1
ATOM 656 C CA . GLY A 1 84 ? 1.258 -3.235 14.052 1.00 58.88 84 GLY A CA 1
ATOM 657 C C . GLY A 1 84 ? 1.070 -1.952 14.873 1.00 58.88 84 GLY A C 1
ATOM 658 O O . GLY A 1 84 ? -0.075 -1.599 15.156 1.00 58.88 84 GLY A O 1
ATOM 659 N N . MET A 1 85 ? 2.149 -1.275 15.288 1.00 55.91 85 MET A N 1
ATOM 660 C CA . MET A 1 85 ? 2.104 -0.120 16.202 1.00 55.91 85 MET A CA 1
ATOM 661 C C . MET A 1 85 ? 2.291 1.252 15.523 1.00 55.91 85 MET A C 1
ATOM 663 O O . MET A 1 85 ? 2.527 2.239 16.224 1.00 55.91 85 MET A O 1
ATOM 667 N N . CYS A 1 86 ? 2.211 1.326 14.191 1.00 49.59 86 CYS A N 1
ATOM 668 C CA . CYS A 1 86 ? 2.353 2.574 13.429 1.00 49.59 86 CYS A CA 1
ATOM 669 C C . CYS A 1 86 ? 1.118 3.491 13.502 1.00 49.59 86 CYS A C 1
ATOM 671 O O . CYS A 1 86 ? -0.021 2.994 13.331 1.00 49.59 86 CYS A O 1
#

Secondary structure (DSSP, 8-state):
-HHHHTT-S-EE--SSHHHHHHHHHHHHHHT--EEE-S-----SPPTTEEE-SPPHHHHHHHHHHHHHHTT-S------SSGGGG-

Sequence (86 aa):
CQQVNSGVSAIFGPQNPLLGSHIQSLCDALDIPHIEARLDVESEVKEFSINLYPSPWLLGKAIRDLTKYLNWTKVAIIYEDDSGMC

Radius of gyration: 17.11 Å; chains: 1; bounding box: 38×20×48 Å

pLDDT: mean 88.83, std 9.58, range [49.59, 98.19]

Foldseek 3Di:
DVCVVVPDQAAEDDQDVVVRVVVLVVCVVSVHAYEYAYDDLDPDDRPSYDYPHDDLVVVVVVVVVVCVVVVPPDDDDDDPDCSNVD

InterPro domains:
  IPR001828 Receptor, ligand binding region [PF01094] (1-82)
  IPR028082 Periplasmic binding protein-like I [SSF53822] (4-83)

Organism: NCBI:txid2747483